Protein AF-A0A4Q0Q943-F1 (afdb_monomer_lite)

Foldseek 3Di:
DPPPPQDPVRVVVVVVVVVVVVVVVLVVVCVVVVDNQDDCVSPVVVVVVVVVVVVVVVVVVVVVVD

Sequence (66 aa):
MSGIVLSSSVRQNLLSLQSTADLLATTQSRLSTGKKVNSALDNPTNFFTAQSLDNRASDINNLLDG

pLDDT: mean 92.72, std 9.33, range [51.09, 98.19]

InterPro domains:
  IPR001029 Flagellin, N-terminal domain [PF00669] (12-63)

Structure (mmCIF, N/CA/C/O backbone):
data_AF-A0A4Q0Q943-F1
#
_entry.id   AF-A0A4Q0Q943-F1
#
loop_
_atom_site.group_PDB
_atom_site.id
_atom_site.type_symbol
_atom_site.label_atom_id
_atom_site.label_alt_id
_atom_site.label_comp_id
_atom_site.label_asym_id
_atom_site.label_entity_id
_atom_site.label_seq_id
_atom_site.pdbx_PDB_ins_code
_atom_site.Cartn_x
_atom_site.Cartn_y
_atom_site.Cartn_z
_atom_site.occupancy
_atom_site.B_iso_or_equiv
_atom_site.auth_seq_id
_atom_site.auth_comp_id
_atom_site.auth_asym_id
_atom_site.auth_atom_id
_atom_site.pdbx_PDB_model_num
ATOM 1 N N . MET A 1 1 ? 7.955 -23.163 -31.234 1.00 51.09 1 MET A N 1
ATOM 2 C CA . MET A 1 1 ? 7.883 -21.780 -30.718 1.00 51.09 1 MET A CA 1
ATOM 3 C C . MET A 1 1 ? 9.258 -21.154 -30.900 1.00 51.09 1 MET A C 1
ATOM 5 O O . MET A 1 1 ? 10.165 -21.512 -30.160 1.00 51.09 1 MET A O 1
ATOM 9 N N . SER A 1 2 ? 9.466 -20.329 -31.930 1.00 57.03 2 SER A N 1
ATOM 10 C CA . SER A 1 2 ? 10.724 -19.579 -32.060 1.00 57.03 2 SER A CA 1
ATOM 11 C C . SER A 1 2 ? 10.812 -18.640 -30.862 1.00 57.03 2 SER A C 1
ATOM 13 O O . SER A 1 2 ? 9.947 -17.779 -30.710 1.00 57.03 2 SER A O 1
ATOM 15 N N . GLY A 1 3 ? 11.780 -18.861 -29.972 1.00 70.19 3 GLY A N 1
ATOM 16 C CA . GLY A 1 3 ? 11.981 -18.008 -28.807 1.00 70.19 3 GLY A CA 1
ATOM 17 C C . GLY A 1 3 ? 12.160 -16.574 -29.282 1.00 70.19 3 GLY A C 1
ATOM 18 O O . GLY A 1 3 ? 12.987 -16.311 -30.152 1.00 70.19 3 GLY A O 1
ATOM 19 N N . ILE A 1 4 ? 11.347 -15.655 -28.769 1.00 74.81 4 ILE A N 1
ATOM 20 C CA . ILE A 1 4 ? 11.524 -14.233 -29.042 1.00 74.81 4 ILE A CA 1
ATOM 21 C C . ILE A 1 4 ? 12.894 -13.855 -28.470 1.00 74.81 4 ILE A C 1
ATOM 23 O O . ILE A 1 4 ? 13.061 -13.741 -27.256 1.00 74.81 4 ILE A O 1
ATOM 27 N N . VAL A 1 5 ? 13.899 -13.704 -29.334 1.00 77.00 5 VAL A N 1
ATOM 28 C CA . VAL A 1 5 ? 15.233 -13.262 -28.920 1.00 77.00 5 VAL A CA 1
ATOM 29 C C . VAL A 1 5 ? 15.185 -11.747 -28.777 1.00 77.00 5 VAL A C 1
ATOM 31 O O . VAL A 1 5 ? 15.413 -10.998 -29.722 1.00 77.00 5 VAL A O 1
ATOM 34 N N . LEU A 1 6 ? 14.837 -11.286 -27.578 1.00 79.50 6 LEU A N 1
ATOM 35 C CA . LEU A 1 6 ? 14.913 -9.870 -27.237 1.00 79.50 6 LEU A CA 1
ATOM 36 C C . LEU A 1 6 ? 16.384 -9.483 -27.056 1.00 79.50 6 LEU A C 1
ATOM 38 O O . LEU A 1 6 ? 17.096 -10.112 -26.266 1.00 79.50 6 LEU A O 1
ATOM 42 N N . SER A 1 7 ? 16.836 -8.432 -27.743 1.00 88.25 7 SER A N 1
ATOM 43 C CA . SER A 1 7 ? 18.144 -7.833 -27.460 1.00 88.25 7 SER A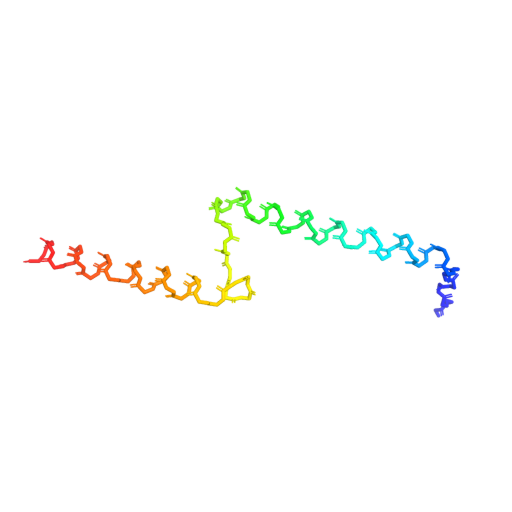 CA 1
ATOM 44 C C . SER A 1 7 ? 18.175 -7.277 -26.030 1.00 88.25 7 SER A C 1
ATOM 46 O O . SER A 1 7 ? 17.130 -7.005 -25.428 1.00 88.25 7 SER A O 1
ATOM 48 N N . SER A 1 8 ? 19.370 -7.110 -25.458 1.00 87.38 8 SER A N 1
ATOM 49 C CA . SER A 1 8 ? 19.541 -6.580 -24.096 1.00 87.38 8 SER A CA 1
ATOM 50 C C . SER A 1 8 ? 18.820 -5.241 -23.899 1.00 87.38 8 SER A C 1
ATOM 52 O O . SER A 1 8 ? 18.095 -5.077 -22.920 1.00 87.38 8 SER A O 1
ATOM 54 N N . SER A 1 9 ? 18.936 -4.325 -24.863 1.00 89.69 9 SER A N 1
ATOM 55 C CA . SER A 1 9 ? 18.270 -3.018 -24.840 1.00 89.69 9 SER A CA 1
ATOM 56 C C . SER A 1 9 ? 16.744 -3.128 -24.901 1.00 89.69 9 SER A C 1
ATOM 58 O O . SER A 1 9 ? 16.049 -2.435 -24.162 1.00 89.69 9 SER A O 1
ATOM 60 N N . VAL A 1 10 ? 16.201 -4.027 -25.731 1.00 90.75 10 VAL A N 1
ATOM 61 C CA . VAL A 1 10 ? 14.744 -4.224 -25.824 1.00 90.75 10 VAL A CA 1
ATOM 62 C C . VAL A 1 10 ? 14.191 -4.827 -24.530 1.00 90.75 10 VAL A C 1
ATOM 64 O O . VAL A 1 10 ? 13.135 -4.397 -24.075 1.00 90.75 10 VAL A O 1
ATOM 67 N N . ARG A 1 11 ? 14.911 -5.755 -23.880 1.00 92.88 11 ARG A N 1
ATOM 68 C CA . ARG A 1 11 ? 14.515 -6.266 -22.554 1.00 92.88 11 ARG A CA 1
ATOM 69 C C . ARG A 1 11 ? 14.504 -5.173 -21.498 1.00 92.88 11 ARG A C 1
ATOM 71 O O . ARG A 1 11 ? 13.559 -5.111 -20.723 1.00 92.88 11 ARG A O 1
ATOM 78 N N . GLN A 1 12 ? 15.520 -4.313 -21.474 1.00 93.38 12 GLN A N 1
ATOM 79 C CA . GLN A 1 12 ? 15.570 -3.211 -20.516 1.00 93.38 12 GLN A CA 1
ATOM 80 C C . GLN A 1 12 ? 14.385 -2.255 -20.700 1.00 93.38 12 GLN A C 1
ATOM 82 O O . GLN A 1 12 ? 13.739 -1.888 -19.722 1.00 93.38 12 GLN A O 1
ATOM 87 N N . ASN A 1 13 ? 14.054 -1.913 -21.947 1.00 93.69 13 ASN A N 1
ATOM 88 C CA . ASN A 1 13 ? 12.884 -1.090 -22.249 1.00 93.69 13 ASN A CA 1
ATOM 89 C C . ASN A 1 13 ? 11.582 -1.785 -21.830 1.00 93.69 13 ASN A C 1
ATOM 91 O O . ASN A 1 13 ? 10.724 -1.163 -21.212 1.00 93.69 13 ASN A O 1
ATOM 95 N N . LEU A 1 14 ? 11.450 -3.084 -22.107 1.00 94.56 14 LEU A N 1
ATOM 96 C CA . LEU A 1 14 ? 10.286 -3.871 -21.708 1.00 94.56 14 LEU A CA 1
ATOM 97 C C . LEU A 1 14 ? 10.149 -3.980 -20.181 1.00 94.56 14 LEU A C 1
ATOM 99 O O . LEU A 1 14 ? 9.035 -3.934 -19.671 1.00 94.56 14 LEU A O 1
ATOM 103 N N . LEU A 1 15 ? 11.250 -4.107 -19.437 1.00 95.50 15 LEU A N 1
ATOM 104 C CA . LEU A 1 15 ? 11.237 -4.069 -17.970 1.00 95.50 15 LEU A CA 1
ATOM 105 C C . LEU A 1 15 ? 10.752 -2.707 -17.458 1.00 95.50 15 LEU A C 1
ATOM 107 O O . LEU A 1 15 ? 9.884 -2.661 -16.594 1.00 95.50 15 LEU A O 1
ATOM 111 N N . SER A 1 16 ? 11.230 -1.601 -18.036 1.00 96.44 16 SER A N 1
ATOM 112 C CA . SER A 1 16 ? 10.756 -0.255 -17.678 1.00 96.44 16 SER A CA 1
ATOM 113 C C . SER A 1 16 ? 9.264 -0.058 -17.971 1.00 96.44 16 SER A C 1
ATOM 115 O O . SER A 1 16 ? 8.549 0.558 -17.177 1.00 96.44 16 SER A O 1
ATOM 117 N N . LEU A 1 17 ? 8.775 -0.596 -19.094 1.00 96.75 17 LEU A N 1
ATOM 118 C CA . LEU A 1 17 ? 7.355 -0.550 -19.450 1.00 96.75 17 LEU A CA 1
ATOM 119 C C . LEU A 1 17 ? 6.499 -1.401 -18.505 1.00 96.75 17 LEU A C 1
ATOM 121 O O . LEU A 1 17 ? 5.429 -0.950 -18.110 1.00 96.75 17 LEU A O 1
ATOM 125 N N . GLN A 1 18 ? 6.976 -2.580 -18.098 1.00 96.69 18 GLN A N 1
ATOM 126 C CA . GLN A 1 18 ? 6.299 -3.417 -17.100 1.00 96.69 18 GLN A CA 1
ATOM 127 C C . GLN A 1 18 ? 6.182 -2.694 -15.754 1.00 96.69 18 GLN A C 1
ATOM 129 O O . GLN A 1 18 ? 5.073 -2.532 -15.257 1.00 96.69 18 GLN A O 1
ATOM 134 N N . SER A 1 19 ? 7.278 -2.132 -15.233 1.00 97.38 19 SER A N 1
ATOM 135 C CA . SER A 1 19 ? 7.239 -1.351 -13.987 1.00 97.38 19 SER A CA 1
ATOM 136 C C . SER A 1 19 ? 6.282 -0.155 -14.070 1.00 97.38 19 SER A C 1
ATOM 138 O O . SER A 1 19 ? 5.625 0.202 -13.093 1.00 97.38 19 SER A O 1
ATOM 140 N N . THR A 1 20 ? 6.184 0.476 -15.245 1.00 97.44 20 THR A N 1
ATOM 141 C CA . THR A 1 20 ? 5.240 1.579 -15.488 1.00 97.44 20 THR A CA 1
ATOM 142 C C . THR A 1 20 ? 3.791 1.087 -15.497 1.00 97.44 20 THR A C 1
ATOM 144 O O . THR A 1 20 ? 2.919 1.748 -14.933 1.00 97.44 20 THR A O 1
ATOM 147 N N . ALA A 1 21 ? 3.525 -0.073 -16.102 1.00 98.19 21 ALA A N 1
ATOM 148 C CA . ALA A 1 21 ? 2.208 -0.702 -16.087 1.00 98.19 21 ALA A CA 1
ATOM 149 C C . ALA A 1 21 ? 1.780 -1.085 -14.659 1.00 98.19 21 ALA A C 1
ATOM 151 O O . ALA A 1 21 ? 0.644 -0.811 -14.273 1.00 98.19 21 ALA A O 1
ATOM 152 N N . ASP A 1 22 ? 2.697 -1.613 -13.845 1.00 96.81 22 ASP A N 1
ATOM 153 C CA . ASP A 1 22 ? 2.440 -1.949 -12.438 1.00 96.81 22 ASP A CA 1
ATOM 154 C C . ASP A 1 22 ? 2.139 -0.699 -11.593 1.00 96.81 22 ASP A C 1
ATOM 156 O O . ASP A 1 22 ? 1.203 -0.677 -10.781 1.00 96.81 22 ASP A O 1
ATOM 160 N N . LEU A 1 23 ? 2.891 0.387 -11.815 1.00 96.81 23 LEU A N 1
ATOM 161 C CA . LEU A 1 23 ? 2.633 1.680 -11.178 1.00 96.81 23 LEU A CA 1
ATOM 162 C C . LEU A 1 23 ? 1.260 2.238 -11.576 1.00 96.81 23 LEU A C 1
ATOM 164 O O . LEU A 1 23 ? 0.527 2.755 -10.725 1.00 96.81 23 LEU A O 1
ATOM 168 N N . LEU A 1 24 ? 0.899 2.124 -12.856 1.00 98.00 24 LEU A N 1
ATOM 169 C CA . LEU A 1 24 ? -0.402 2.546 -13.362 1.00 98.00 24 LEU A CA 1
ATOM 170 C C . LEU A 1 24 ? -1.533 1.742 -12.710 1.00 98.00 24 LEU A C 1
ATOM 172 O O . LEU A 1 24 ? -2.476 2.347 -12.205 1.00 98.00 24 LEU A O 1
ATOM 176 N N . ALA A 1 25 ? -1.423 0.413 -12.654 1.00 96.94 25 ALA A N 1
ATOM 177 C CA . ALA A 1 25 ? -2.419 -0.457 -12.026 1.00 96.94 25 ALA A CA 1
ATOM 178 C C . ALA A 1 25 ? -2.607 -0.126 -10.535 1.00 96.94 25 ALA A C 1
ATOM 180 O O . ALA A 1 25 ? -3.733 0.034 -10.057 1.00 96.94 25 ALA A O 1
ATOM 181 N N . THR A 1 26 ? -1.504 0.077 -9.809 1.00 95.69 26 THR A N 1
ATOM 182 C CA . THR A 1 26 ? -1.537 0.494 -8.398 1.00 95.69 26 THR A CA 1
ATOM 183 C C . THR A 1 26 ? -2.226 1.849 -8.232 1.00 95.69 26 THR A C 1
ATOM 185 O O . THR A 1 26 ? -3.041 2.039 -7.327 1.00 95.69 26 THR A O 1
ATOM 188 N N . THR A 1 27 ? -1.923 2.803 -9.113 1.00 96.31 27 THR A N 1
ATOM 189 C CA . THR A 1 27 ? -2.525 4.143 -9.083 1.00 96.31 27 THR A CA 1
ATOM 190 C C . THR 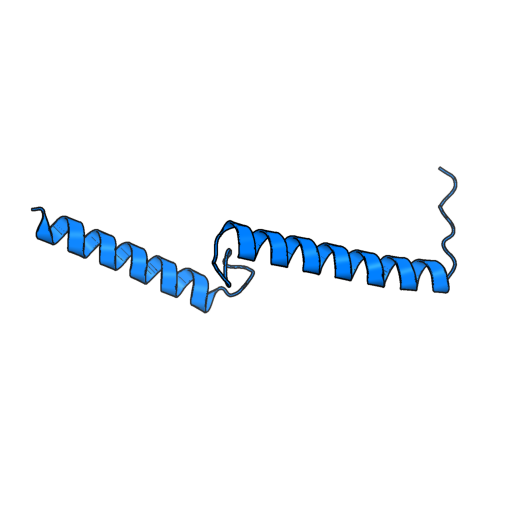A 1 27 ? -4.021 4.086 -9.373 1.00 96.31 27 THR A C 1
ATOM 192 O O . THR A 1 27 ? -4.800 4.699 -8.647 1.00 96.31 27 THR A O 1
ATOM 195 N N . GLN A 1 28 ? -4.441 3.311 -10.374 1.00 97.25 28 GLN A N 1
ATOM 196 C CA . GLN A 1 28 ? -5.856 3.109 -10.692 1.00 97.25 28 GLN A CA 1
ATOM 197 C C . GLN A 1 28 ? -6.615 2.487 -9.517 1.00 97.25 28 GLN A C 1
ATOM 199 O O . GLN A 1 28 ? -7.683 2.980 -9.161 1.00 97.25 28 GLN A O 1
ATOM 204 N N . SER A 1 29 ? -6.038 1.475 -8.859 1.00 96.94 29 SER A N 1
ATOM 205 C CA . SER A 1 29 ? -6.623 0.869 -7.658 1.00 96.94 29 SER A CA 1
ATOM 206 C C . SER A 1 29 ? -6.840 1.913 -6.556 1.00 96.94 29 SER A C 1
ATOM 208 O O . SER A 1 29 ? -7.966 2.099 -6.095 1.00 96.94 29 SER A O 1
ATOM 210 N N . ARG A 1 30 ? -5.808 2.703 -6.228 1.00 96.50 30 ARG A N 1
ATOM 211 C CA . ARG A 1 30 ? -5.903 3.782 -5.227 1.00 96.50 30 ARG A CA 1
ATOM 212 C C . ARG A 1 30 ? -6.921 4.862 -5.587 1.00 96.50 30 ARG A C 1
ATOM 214 O O . ARG A 1 30 ? -7.595 5.363 -4.694 1.00 96.50 30 ARG A O 1
ATOM 221 N N . LEU A 1 31 ? -7.036 5.230 -6.863 1.00 97.62 31 LEU A N 1
ATOM 222 C CA . LEU A 1 31 ? -8.033 6.203 -7.318 1.00 97.62 31 LEU A CA 1
ATOM 223 C C . LEU A 1 31 ? -9.455 5.644 -7.217 1.00 97.62 31 LEU A C 1
ATOM 225 O O . LEU A 1 31 ? -10.352 6.362 -6.792 1.00 97.62 31 LEU A O 1
ATOM 229 N N . SER A 1 32 ? -9.655 4.369 -7.563 1.00 97.62 32 SER A N 1
ATOM 230 C CA . SER A 1 32 ? -10.975 3.728 -7.524 1.00 97.62 32 SER A CA 1
ATOM 231 C C . SER A 1 32 ? -11.525 3.564 -6.105 1.00 97.62 32 SER A C 1
ATOM 233 O O . SER A 1 32 ? -12.729 3.676 -5.896 1.00 97.62 32 SER A O 1
ATOM 235 N N . THR A 1 33 ? -10.653 3.334 -5.121 1.00 96.12 33 THR A N 1
ATOM 236 C CA . THR A 1 33 ? -11.052 3.129 -3.722 1.00 96.12 33 THR A CA 1
ATOM 237 C C . THR A 1 33 ? -10.904 4.377 -2.859 1.00 96.12 33 THR A C 1
ATOM 239 O O . THR A 1 33 ? -11.422 4.414 -1.744 1.00 96.12 33 THR A O 1
ATOM 242 N N . GLY A 1 34 ? -10.129 5.365 -3.314 1.00 96.81 34 GLY A N 1
ATOM 243 C CA . GLY A 1 34 ? -9.683 6.496 -2.501 1.00 96.81 34 GLY A CA 1
ATOM 244 C C . GLY A 1 34 ? -8.724 6.112 -1.365 1.00 96.81 34 GLY A C 1
ATOM 245 O O . GLY A 1 34 ? -8.357 6.966 -0.559 1.00 96.81 34 GLY A O 1
ATOM 246 N N . LYS A 1 35 ? -8.300 4.843 -1.265 1.00 95.44 35 LYS A N 1
ATOM 247 C CA . LYS 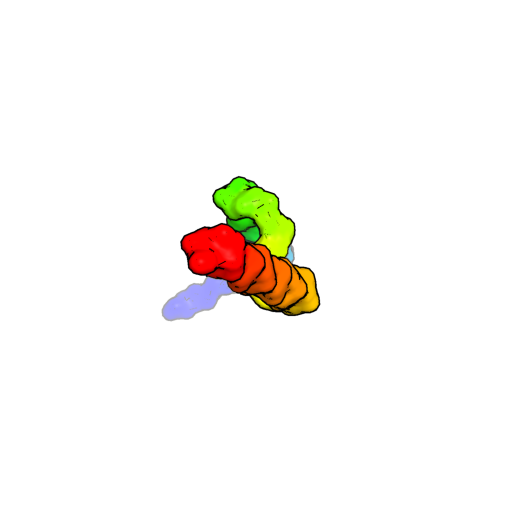A 1 35 ? -7.443 4.349 -0.180 1.00 95.44 35 LYS A CA 1
ATOM 248 C C . LYS A 1 35 ? -6.008 4.200 -0.660 1.00 95.44 35 LYS A C 1
ATOM 250 O O . LYS A 1 35 ? -5.730 3.602 -1.696 1.00 95.44 35 LYS A O 1
ATOM 255 N N . LYS A 1 36 ? -5.062 4.676 0.154 1.00 93.81 36 LYS A N 1
ATOM 256 C CA . LYS A 1 36 ? -3.623 4.458 -0.072 1.00 93.81 36 LYS A CA 1
ATOM 257 C C . LYS A 1 36 ? -3.217 2.989 0.120 1.00 93.81 36 LYS A C 1
ATOM 259 O O . LYS A 1 36 ? -2.326 2.519 -0.589 1.00 93.81 36 LYS A O 1
ATOM 264 N N . VAL A 1 37 ? -3.850 2.312 1.079 1.00 96.12 37 VAL A N 1
ATOM 265 C CA . VAL A 1 37 ? -3.635 0.907 1.460 1.00 96.12 37 VAL A CA 1
ATOM 266 C C . VAL A 1 37 ? -4.934 0.161 1.170 1.00 96.12 37 VAL A C 1
ATOM 268 O O . VAL A 1 37 ? -5.944 0.416 1.824 1.00 96.12 37 VAL A O 1
ATOM 271 N N . ASN A 1 38 ? -4.918 -0.707 0.164 1.00 94.38 38 ASN A N 1
ATOM 272 C CA . ASN A 1 38 ? -6.082 -1.469 -0.289 1.00 94.38 38 ASN A CA 1
ATOM 273 C C . ASN A 1 38 ? -6.033 -2.923 0.169 1.00 94.38 38 ASN A C 1
ATOM 275 O O . ASN A 1 38 ? -7.075 -3.557 0.303 1.00 94.38 38 ASN A O 1
ATOM 279 N N . SER A 1 39 ? -4.833 -3.441 0.424 1.00 95.12 39 SER A N 1
ATOM 280 C CA . SER A 1 39 ? -4.613 -4.808 0.880 1.00 95.12 39 SER A CA 1
ATOM 281 C C . SER A 1 39 ? -3.586 -4.877 2.009 1.00 95.12 39 SER A C 1
ATOM 283 O O . SER A 1 39 ? -2.808 -3.945 2.232 1.00 95.12 39 SER A O 1
ATOM 285 N N . ALA A 1 40 ? -3.531 -6.027 2.680 1.00 95.38 40 ALA A N 1
ATOM 286 C CA . ALA A 1 40 ? -2.482 -6.321 3.650 1.00 95.38 40 ALA A CA 1
ATOM 287 C C . ALA A 1 40 ? -1.075 -6.371 3.020 1.00 95.38 40 ALA A C 1
ATOM 289 O O . ALA A 1 40 ? -0.098 -6.150 3.729 1.00 95.38 40 ALA A O 1
ATOM 290 N N . LEU A 1 41 ? -0.956 -6.628 1.709 1.00 94.94 41 LEU A N 1
ATOM 291 C CA . LEU A 1 41 ? 0.335 -6.619 1.012 1.00 94.94 41 LEU A CA 1
ATOM 292 C C . LEU A 1 41 ? 0.883 -5.194 0.846 1.00 94.94 41 LEU A C 1
ATOM 294 O O . LEU A 1 41 ? 2.093 -4.999 0.907 1.00 94.94 41 LEU A O 1
ATOM 298 N N . ASP A 1 42 ? 0.004 -4.200 0.690 1.00 93.25 42 ASP A N 1
ATOM 299 C CA . ASP A 1 42 ? 0.414 -2.799 0.535 1.00 93.25 42 ASP A CA 1
ATOM 300 C C . ASP A 1 42 ? 1.054 -2.258 1.820 1.00 93.25 42 ASP A C 1
ATOM 302 O O . ASP A 1 42 ? 2.051 -1.534 1.778 1.00 93.25 42 ASP A O 1
ATOM 306 N N . ASN A 1 43 ? 0.442 -2.570 2.968 1.00 96.12 43 ASN A N 1
ATOM 307 C CA . ASN A 1 43 ? 0.967 -2.304 4.303 1.00 96.12 43 ASN A CA 1
ATOM 308 C C . ASN A 1 43 ? 0.142 -3.093 5.342 1.00 96.12 43 ASN A C 1
ATOM 310 O O . ASN A 1 43 ? -0.989 -2.689 5.640 1.00 96.12 43 ASN A O 1
ATOM 314 N N . PRO A 1 44 ? 0.678 -4.176 5.928 1.00 97.38 44 PRO A N 1
ATOM 315 C CA . PRO A 1 44 ? -0.103 -5.037 6.811 1.00 97.38 44 PRO A CA 1
ATOM 316 C C . PRO A 1 44 ? -0.516 -4.312 8.094 1.00 97.38 44 PRO A C 1
ATOM 318 O O . PRO A 1 44 ? -1.677 -4.383 8.491 1.00 97.38 44 PRO A O 1
ATOM 321 N N . THR A 1 45 ? 0.392 -3.548 8.708 1.00 97.94 45 THR A N 1
ATOM 322 C CA . THR A 1 45 ? 0.121 -2.809 9.948 1.00 97.94 45 THR A CA 1
ATOM 323 C C . THR A 1 45 ? -1.049 -1.847 9.779 1.00 97.94 45 THR A C 1
ATOM 325 O O . THR A 1 45 ? -1.999 -1.880 10.561 1.00 97.94 45 THR A O 1
ATOM 328 N N . ASN A 1 46 ? -1.019 -1.012 8.741 1.00 97.44 46 ASN A N 1
ATOM 329 C CA . ASN A 1 46 ? -2.060 -0.018 8.507 1.00 97.44 46 ASN A CA 1
ATOM 330 C C . ASN A 1 46 ? -3.381 -0.672 8.096 1.00 97.44 46 ASN A C 1
ATOM 332 O O . ASN A 1 46 ? -4.433 -0.225 8.548 1.00 97.44 46 ASN A O 1
ATOM 336 N N . PHE A 1 47 ? -3.331 -1.722 7.271 1.00 97.88 47 PHE A N 1
ATOM 337 C CA . PHE A 1 47 ? -4.525 -2.436 6.824 1.00 97.88 47 PHE A CA 1
ATOM 338 C C . PHE A 1 47 ? -5.2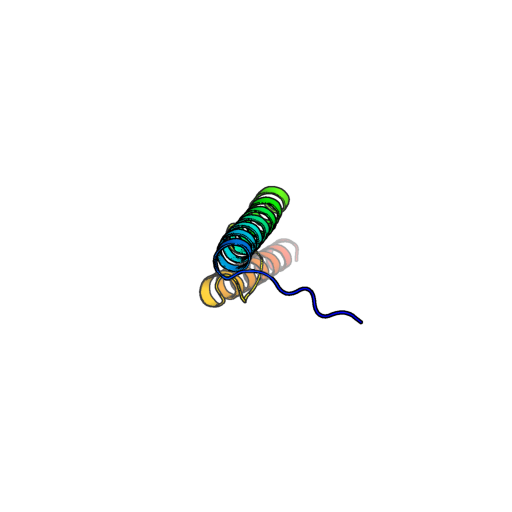82 -3.057 8.006 1.00 97.88 47 PHE A C 1
ATOM 340 O O . PHE A 1 47 ? -6.469 -2.789 8.187 1.00 97.88 47 PHE A O 1
ATOM 347 N N . PHE A 1 48 ? -4.591 -3.819 8.859 1.00 97.81 48 PHE A N 1
ATOM 348 C CA . PHE A 1 48 ? -5.225 -4.475 10.006 1.00 97.81 48 PHE A CA 1
ATOM 349 C C . PHE A 1 48 ? -5.584 -3.500 11.132 1.00 97.81 48 PHE A C 1
ATOM 351 O O . PHE A 1 48 ? -6.583 -3.706 11.818 1.00 97.81 48 PHE A O 1
ATOM 358 N N . THR A 1 49 ? -4.833 -2.405 11.296 1.00 97.75 49 THR A N 1
ATOM 359 C CA . THR A 1 49 ? -5.223 -1.333 12.227 1.00 97.75 49 THR A CA 1
ATOM 360 C C . THR A 1 49 ? -6.534 -0.686 11.784 1.00 97.75 49 THR A C 1
ATOM 362 O O . THR A 1 49 ? -7.442 -0.553 12.599 1.00 97.75 49 THR A O 1
ATOM 365 N N . ALA A 1 50 ? -6.666 -0.328 10.500 1.00 97.06 50 ALA A N 1
ATOM 366 C CA . ALA A 1 50 ? -7.905 0.232 9.964 1.00 97.06 50 ALA A CA 1
ATOM 367 C C . ALA A 1 50 ? -9.080 -0.748 10.120 1.00 97.06 50 ALA A C 1
ATOM 369 O O . ALA A 1 50 ? -10.124 -0.360 10.629 1.00 97.06 50 ALA A O 1
ATOM 370 N N . GLN A 1 51 ? -8.878 -2.030 9.797 1.00 97.12 51 GLN A N 1
ATOM 371 C CA . GLN A 1 51 ? -9.903 -3.063 9.969 1.00 97.12 51 GLN A CA 1
ATOM 372 C C . GLN A 1 51 ? -10.350 -3.219 11.433 1.00 97.12 51 GLN A C 1
ATOM 374 O O . GLN A 1 51 ? -11.540 -3.334 11.709 1.00 97.12 51 GLN A O 1
ATOM 379 N N . SER A 1 52 ? -9.413 -3.197 12.385 1.00 97.94 52 SER A N 1
ATOM 380 C CA . SER A 1 52 ? -9.737 -3.254 13.816 1.00 97.94 52 SER A CA 1
ATOM 381 C C . SER A 1 52 ? -10.549 -2.033 14.273 1.00 97.94 52 SER A C 1
ATOM 383 O O . SER A 1 52 ? -11.495 -2.166 15.050 1.00 97.94 52 SER A O 1
ATOM 385 N N . LEU A 1 53 ? -10.224 -0.842 13.756 1.00 97.56 53 LEU A N 1
ATOM 386 C CA . LEU A 1 53 ? -10.981 0.381 14.031 1.00 97.56 53 LEU A CA 1
ATOM 387 C C . LEU A 1 53 ? -12.397 0.334 13.438 1.00 97.56 53 LEU A C 1
ATOM 389 O O . LEU A 1 53 ? -13.333 0.712 14.140 1.00 97.56 53 LEU A O 1
ATOM 393 N N . ASP A 1 54 ? -12.562 -0.165 12.210 1.00 96.69 54 ASP A N 1
ATOM 394 C CA . ASP A 1 54 ? -13.870 -0.339 11.559 1.00 96.69 54 ASP A CA 1
ATOM 395 C C . ASP A 1 54 ? -14.761 -1.326 12.337 1.00 96.69 54 ASP A C 1
ATOM 397 O O . ASP A 1 54 ? -15.943 -1.058 12.575 1.00 96.69 54 ASP A O 1
ATOM 401 N N . ASN A 1 55 ? -14.184 -2.439 12.806 1.00 97.69 55 ASN A N 1
ATOM 402 C CA . ASN A 1 55 ? -14.884 -3.397 13.667 1.00 97.69 55 ASN A CA 1
ATOM 403 C C . ASN A 1 55 ? -15.340 -2.728 14.968 1.00 97.69 55 ASN A C 1
ATOM 405 O O . ASN A 1 55 ? -16.511 -2.797 15.327 1.00 97.69 55 ASN A O 1
ATOM 409 N N . ARG A 1 56 ? -14.439 -1.994 15.632 1.00 97.31 56 ARG A N 1
ATOM 410 C CA . ARG A 1 56 ? -14.759 -1.311 16.890 1.00 97.31 56 ARG A CA 1
ATOM 411 C C . ARG A 1 56 ? -15.829 -0.232 16.721 1.00 97.31 56 ARG A C 1
ATOM 413 O O . ARG A 1 56 ? -16.658 -0.058 17.606 1.00 97.31 56 ARG A O 1
ATOM 420 N N . ALA A 1 57 ? -15.821 0.497 15.606 1.00 97.12 57 ALA A N 1
ATOM 421 C CA . ALA A 1 57 ? -16.873 1.461 15.293 1.00 97.12 57 ALA A CA 1
ATOM 422 C C . ALA A 1 57 ? -18.232 0.769 15.099 1.00 97.12 57 ALA A C 1
ATOM 424 O O . ALA A 1 57 ? -19.247 1.263 15.586 1.00 97.12 57 ALA A O 1
ATOM 425 N N . SER A 1 58 ? -18.242 -0.394 14.444 1.00 96.88 58 SER A N 1
ATOM 426 C CA . SER A 1 58 ? -19.450 -1.206 14.258 1.00 96.88 58 SER A CA 1
ATOM 427 C C . SER A 1 58 ? -20.003 -1.713 15.592 1.00 96.88 58 SER A C 1
ATOM 429 O O . SER A 1 58 ? -21.201 -1.594 15.837 1.00 96.88 58 SER A O 1
ATOM 431 N N . ASP A 1 59 ? -19.135 -2.194 16.487 1.00 96.50 59 ASP A N 1
ATOM 432 C CA . ASP A 1 59 ? -19.523 -2.627 17.834 1.00 96.50 59 ASP A CA 1
ATOM 433 C C . ASP A 1 59 ? -20.141 -1.480 18.649 1.00 96.50 59 ASP A C 1
ATOM 435 O O . ASP A 1 59 ? -21.147 -1.672 19.330 1.00 96.50 59 ASP A O 1
ATOM 439 N N . ILE A 1 60 ? -19.572 -0.271 18.553 1.00 96.69 60 ILE A N 1
ATOM 440 C CA . ILE A 1 60 ? -20.105 0.923 19.225 1.00 96.69 60 ILE A CA 1
ATOM 441 C C . ILE A 1 60 ? -21.483 1.306 18.670 1.00 96.69 60 ILE A C 1
ATOM 443 O O . ILE A 1 60 ? -22.372 1.613 19.460 1.00 96.69 60 ILE A O 1
ATOM 447 N N . ASN A 1 61 ? -21.679 1.276 17.348 1.00 95.44 61 ASN A N 1
ATOM 448 C CA . ASN A 1 61 ? -22.987 1.563 16.744 1.00 95.44 61 ASN A CA 1
ATOM 449 C C . ASN A 1 61 ? -24.047 0.555 17.208 1.00 95.44 61 ASN A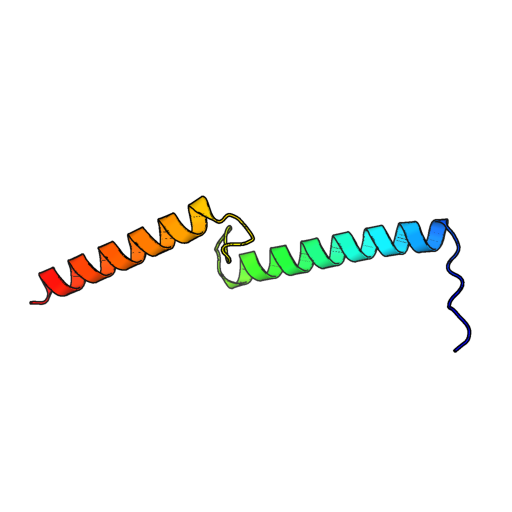 C 1
ATOM 451 O O . ASN A 1 61 ? -25.127 0.956 17.624 1.00 95.44 61 ASN A O 1
ATOM 455 N N . ASN A 1 62 ? -23.711 -0.738 17.234 1.00 95.38 62 ASN A N 1
ATOM 456 C CA . ASN A 1 62 ? -24.623 -1.778 17.716 1.00 95.38 62 ASN A CA 1
ATOM 457 C C . ASN A 1 62 ? -25.003 -1.593 19.195 1.00 95.38 62 ASN A C 1
ATOM 459 O O . ASN A 1 62 ? -26.127 -1.900 19.575 1.00 95.38 62 ASN A O 1
ATOM 463 N N . LEU A 1 63 ? -24.076 -1.108 20.030 1.00 95.00 63 LEU A N 1
ATOM 464 C CA . LEU A 1 63 ? -24.353 -0.796 21.436 1.00 95.00 63 LEU A CA 1
ATOM 465 C C . LEU A 1 63 ? -25.218 0.462 21.601 1.00 95.00 63 LEU A C 1
ATOM 467 O O . LEU A 1 63 ? -25.928 0.578 22.591 1.00 95.00 63 LEU A O 1
ATOM 471 N N . LEU A 1 64 ? -25.129 1.418 20.675 1.00 93.44 64 LEU A N 1
ATOM 472 C CA . LEU A 1 64 ? -25.938 2.636 20.705 1.00 93.44 64 LEU A CA 1
ATOM 473 C C . LEU A 1 64 ? -27.391 2.375 20.281 1.00 93.44 64 LEU A C 1
ATOM 475 O O . LEU A 1 64 ? -28.298 3.021 20.802 1.00 93.44 64 LEU A O 1
ATOM 479 N N . ASP A 1 65 ? -27.592 1.447 19.345 1.00 83.06 65 ASP A N 1
ATOM 480 C CA . ASP A 1 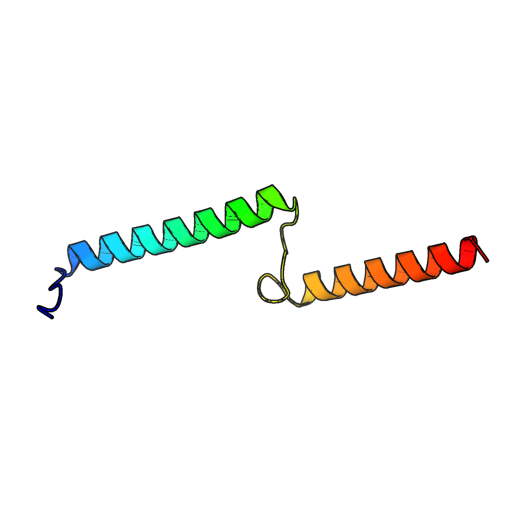65 ? -28.905 1.094 18.793 1.00 83.06 65 ASP A CA 1
ATOM 481 C C . ASP A 1 65 ? -29.679 0.055 19.639 1.00 83.06 65 ASP A C 1
ATOM 483 O O . ASP A 1 65 ? -30.848 -0.213 19.344 1.00 83.06 65 ASP A O 1
ATOM 487 N N . GLY A 1 66 ? -29.043 -0.546 20.656 1.00 69.56 66 GLY A N 1
ATOM 488 C CA . GLY A 1 66 ? -29.619 -1.566 21.551 1.00 69.56 66 GLY A CA 1
ATOM 489 C C . GLY A 1 66 ? -29.990 -1.036 22.930 1.00 69.56 66 GLY A C 1
ATOM 490 O O . GLY A 1 66 ? -31.093 -1.393 23.404 1.00 69.56 66 GLY A O 1
#

Radius of gyration: 21.04 Å; chains: 1; bounding box: 49×28×54 Å

Organism: NCBI:txid1325107

Secondary structure (DSSP, 8-state):
-------HHHHHHHHHHHHHHHHHHHHHHHHHH--S--STTT-HHHHHHHHHHHHHHHHHHHHH--